Protein AF-A0A7S1HFW0-F1 (afdb_monomer)

Solvent-accessible surface area (backbone atoms only — not comparable to full-atom values): 9011 Å² total; per-residue (Å²): 135,93,56,60,72,46,83,57,60,74,76,48,77,98,54,74,29,64,36,34,54,58,53,44,61,73,68,47,34,39,68,74,50,68,68,49,44,70,42,35,42,60,49,27,79,39,28,77,48,65,66,51,21,48,51,30,40,44,34,30,30,87,88,73,3,58,66,52,30,42,61,59,33,59,75,32,59,36,28,48,61,56,51,46,69,72,29,72,62,49,62,81,48,74,71,54,49,63,72,60,37,52,68,50,71,89,84,88,76,66,77,67,54,51,64,89,87,34,72,93,51,87,38,76,79,80,74,68,45,69,44,83,32,56,95,80,41,70,48,64,37,67,67,44,45,51,60,73,68,56,88,130

Secondary structure (DSSP, 8-state):
--PPEE---TT-SSS-SSEEHHHIIIIIB--SS---HHHHHHHHTT--SHHHHHHHHHHH-TTT-HHHHIIIIITTT--HHHHHHH-TT----HHHHHHHSPBPPP----B-S-TTT-TT---B-----EEE-GGG-EEE-HHHHHHHT---

Nearest PDB structures (foldseek):
  7sv0-assembly1_A  TM=9.277E-01  e=8.412E-10  Sorghum bicolor
  6j79-assembly2_B  TM=9.078E-01  e=1.156E-09  Rattus norvegicus
  7sux-assembly1_A  TM=8.890E-01  e=8.412E-10  Sorghum bicolor
  5gxu-assembly1_A  TM=9.054E-01  e=1.588E-09  Arabidopsis thaliana
  5gxu-assembly2_B  TM=8.974E-01  e=2.639E-09  Arabidopsis thaliana

Radius of gyration: 19.03 Å; Cα contacts (8 Å, |Δi|>4): 187; chains: 1; bounding box: 47×34×52 Å

Structure (mmCIF, N/CA/C/O backbone):
data_AF-A0A7S1HFW0-F1
#
_entry.id   AF-A0A7S1HFW0-F1
#
loop_
_atom_site.group_PDB
_atom_site.id
_atom_site.type_symbol
_atom_site.label_atom_id
_atom_site.label_alt_id
_atom_site.label_comp_id
_atom_site.label_asym_id
_atom_site.label_entity_id
_atom_site.label_seq_id
_atom_site.pdbx_PDB_ins_code
_atom_site.Cartn_x
_atom_site.Cartn_y
_atom_site.Cartn_z
_atom_site.occupancy
_atom_site.B_iso_or_equiv
_atom_site.auth_seq_id
_atom_site.auth_comp_id
_atom_site.auth_asym_id
_atom_site.auth_atom_id
_atom_site.pdbx_PDB_model_num
ATOM 1 N N . ASP A 1 1 ? -15.106 -6.677 -17.361 1.00 53.66 1 ASP A N 1
ATOM 2 C CA . ASP A 1 1 ? -14.629 -5.812 -16.270 1.00 53.66 1 ASP A CA 1
ATOM 3 C C . ASP A 1 1 ? -15.722 -4.829 -15.905 1.00 53.66 1 ASP A C 1
ATOM 5 O O . ASP A 1 1 ? -15.896 -3.825 -16.581 1.00 53.66 1 ASP A O 1
ATOM 9 N N . ASP A 1 2 ? -16.484 -5.164 -14.865 1.00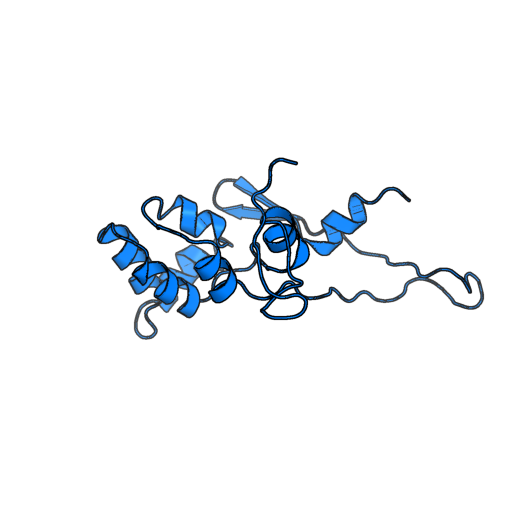 81.31 2 ASP A N 1
ATOM 10 C CA . ASP A 1 2 ? -17.713 -4.469 -14.446 1.00 81.31 2 ASP A CA 1
ATOM 11 C C . ASP A 1 2 ? -17.433 -3.331 -13.447 1.00 81.31 2 ASP A C 1
ATOM 13 O O . ASP A 1 2 ? -18.195 -3.082 -12.512 1.00 81.31 2 ASP A O 1
ATOM 17 N N . TRP A 1 3 ? -16.292 -2.655 -13.594 1.00 86.06 3 TRP A N 1
ATOM 18 C CA . TRP A 1 3 ? -15.896 -1.603 -12.663 1.00 86.06 3 TRP A CA 1
ATOM 19 C C . TRP A 1 3 ? -16.707 -0.328 -12.885 1.00 86.06 3 TRP A C 1
ATOM 21 O O . TRP A 1 3 ? -16.865 0.148 -14.010 1.00 86.06 3 TRP A O 1
ATOM 31 N N . VAL A 1 4 ? -17.162 0.269 -11.781 1.00 89.56 4 VAL A N 1
ATOM 32 C CA . VAL A 1 4 ? -17.839 1.570 -11.790 1.00 89.56 4 VAL A CA 1
ATOM 33 C C . VAL A 1 4 ? -16.890 2.645 -12.324 1.00 89.56 4 VAL A C 1
ATOM 35 O O . VAL A 1 4 ? -15.708 2.687 -11.964 1.00 89.56 4 VAL A O 1
ATOM 38 N N . ARG A 1 5 ? -17.420 3.525 -13.176 1.00 88.75 5 ARG A N 1
ATOM 39 C CA . ARG A 1 5 ? -16.698 4.665 -13.740 1.00 88.75 5 ARG A CA 1
ATOM 40 C C . ARG A 1 5 ? -16.821 5.880 -12.825 1.00 88.75 5 ARG A C 1
ATOM 42 O O . ARG A 1 5 ? -17.913 6.202 -12.363 1.00 88.75 5 ARG A O 1
ATOM 49 N N . VAL A 1 6 ? -15.695 6.532 -12.562 1.00 85.88 6 VAL A N 1
ATOM 50 C CA . VAL A 1 6 ? -15.627 7.824 -11.883 1.00 85.88 6 VAL A CA 1
ATOM 51 C C . VAL A 1 6 ? -15.550 8.897 -12.963 1.00 85.88 6 VAL A C 1
ATOM 53 O O . VAL A 1 6 ? -14.603 8.935 -13.752 1.00 85.88 6 VAL A O 1
ATOM 56 N N . GLU A 1 7 ? -16.587 9.727 -13.021 1.00 85.44 7 GLU A N 1
ATOM 57 C CA . GLU A 1 7 ? -16.668 10.862 -13.938 1.00 85.44 7 G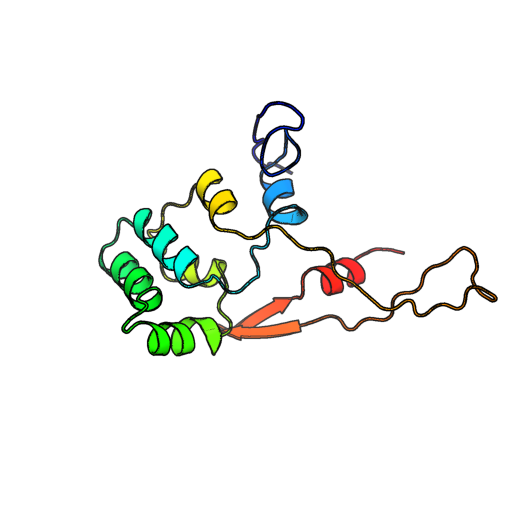LU A CA 1
ATOM 58 C C . GLU A 1 7 ? -15.959 12.083 -13.338 1.00 85.44 7 GLU A C 1
ATOM 60 O O . GLU A 1 7 ? -15.986 12.304 -12.126 1.00 85.44 7 GLU A O 1
ATOM 65 N N . GLY A 1 8 ? -15.338 12.885 -14.195 1.00 80.19 8 GLY A N 1
ATOM 66 C CA . GLY A 1 8 ? -14.636 14.108 -13.818 1.00 80.19 8 GLY A CA 1
ATOM 67 C C . GLY A 1 8 ? -14.154 14.858 -15.055 1.00 80.19 8 GLY A C 1
ATOM 68 O O . GLY A 1 8 ? -14.118 14.288 -16.150 1.00 80.19 8 GLY A O 1
ATOM 69 N N . GLU A 1 9 ? -13.792 16.131 -14.896 1.00 81.50 9 GLU A N 1
ATOM 70 C CA . GLU A 1 9 ? -13.239 16.907 -16.006 1.00 81.50 9 GLU A CA 1
ATOM 71 C C . GLU A 1 9 ? -11.876 16.337 -16.448 1.00 81.50 9 GLU A C 1
ATOM 73 O O . GLU A 1 9 ? -11.043 15.986 -15.601 1.00 81.50 9 GLU A O 1
ATOM 78 N N . PRO A 1 10 ? -11.618 16.209 -17.764 1.00 83.44 10 PRO A N 1
ATOM 79 C CA . PRO A 1 10 ? -10.363 15.660 -18.258 1.00 83.44 10 PRO A CA 1
ATOM 80 C C . PRO A 1 10 ? -9.140 16.440 -17.764 1.00 83.44 10 PRO A C 1
ATOM 82 O O . PRO A 1 10 ? -9.021 17.641 -17.982 1.00 83.44 10 PRO A O 1
ATOM 85 N N . GLY A 1 11 ? -8.192 15.730 -17.149 1.00 76.69 11 GLY A N 1
ATOM 86 C CA . GLY A 1 11 ? -6.935 16.308 -16.660 1.00 76.69 11 GLY A CA 1
ATOM 87 C C . GLY A 1 11 ? -7.021 17.002 -15.298 1.00 76.69 11 GLY A C 1
ATOM 88 O O . GLY A 1 11 ? -5.978 17.370 -14.758 1.00 76.69 11 GLY A O 1
ATOM 89 N N . GLU A 1 12 ? -8.211 17.130 -14.711 1.00 80.25 12 GLU A N 1
ATOM 90 C CA . GLU A 1 12 ? -8.366 17.614 -13.342 1.00 80.25 12 GLU A CA 1
ATOM 91 C C . GLU A 1 12 ? -8.331 16.469 -12.328 1.00 80.25 12 GLU A C 1
ATOM 93 O O . GLU A 1 12 ? -8.790 15.359 -12.594 1.00 80.25 12 GLU A O 1
ATOM 98 N N . GLY A 1 13 ? -7.828 16.750 -11.125 1.00 82.81 13 GLY A N 1
ATOM 99 C CA . GLY A 1 13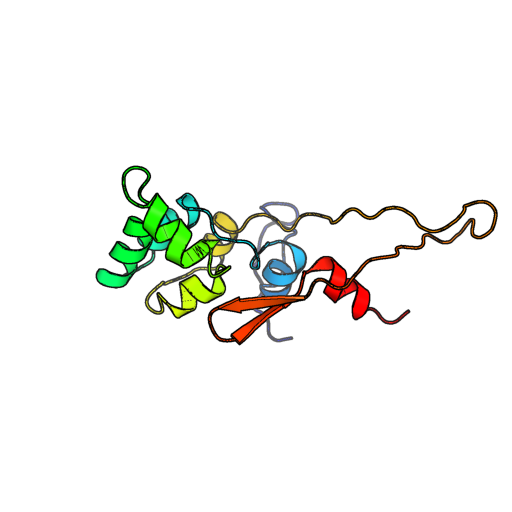 ? -7.873 15.825 -9.995 1.00 82.81 13 GLY A CA 1
ATOM 100 C C . GLY A 1 13 ? -6.616 14.964 -9.802 1.00 82.81 13 GLY A C 1
ATOM 101 O O . GLY A 1 13 ? -5.591 15.145 -10.459 1.00 82.81 13 GLY A O 1
ATOM 102 N N . PRO A 1 14 ? -6.652 14.039 -8.829 1.00 86.06 14 PRO A N 1
ATOM 103 C CA . PRO A 1 14 ? -5.467 13.301 -8.402 1.00 86.06 14 PRO A CA 1
ATOM 104 C C . PRO A 1 14 ? -5.041 12.212 -9.394 1.00 86.06 14 PRO A C 1
ATOM 106 O O . PRO A 1 14 ? -3.923 11.722 -9.308 1.00 86.06 14 PRO A O 1
ATOM 109 N N . PHE A 1 15 ? -5.873 11.818 -10.348 1.00 88.88 15 PHE A N 1
ATOM 110 C CA . PHE A 1 15 ? -5.554 10.825 -11.374 1.00 88.88 15 PHE A CA 1
ATOM 111 C C . PHE A 1 15 ? -6.232 11.213 -12.691 1.00 88.88 15 PHE A C 1
ATOM 113 O O . PHE A 1 15 ? -7.131 12.051 -12.673 1.00 88.88 15 PHE A O 1
ATOM 120 N N . PRO A 1 16 ? -5.810 10.632 -13.830 1.00 88.56 16 PRO A N 1
ATOM 121 C CA . PRO A 1 16 ? -6.480 10.852 -15.104 1.00 88.56 16 PRO A CA 1
ATOM 122 C C . PRO A 1 16 ? -7.987 10.603 -14.994 1.00 88.56 16 PRO A C 1
ATOM 124 O O . PRO A 1 16 ? -8.397 9.555 -14.503 1.00 88.56 16 PRO A O 1
ATOM 127 N N . ASN A 1 17 ? -8.785 11.562 -15.459 1.00 87.19 17 ASN A N 1
ATOM 128 C CA . ASN A 1 17 ? -10.238 11.469 -15.523 1.00 87.19 17 ASN A CA 1
ATOM 129 C C . ASN A 1 17 ? -10.718 11.484 -16.986 1.00 87.19 17 ASN A C 1
ATOM 131 O O . ASN A 1 17 ? -10.112 12.177 -17.810 1.00 87.19 17 ASN A O 1
ATOM 135 N N . PRO A 1 18 ? -11.802 10.754 -17.315 1.00 89.38 18 PRO A N 1
ATOM 136 C CA . PRO A 1 18 ? -12.497 9.784 -16.460 1.00 89.38 18 PRO A CA 1
ATOM 137 C C . PRO A 1 18 ? -11.683 8.489 -16.282 1.00 89.38 18 PRO A C 1
ATOM 139 O O . PRO A 1 18 ? -10.980 8.070 -17.201 1.00 89.38 18 PRO A O 1
ATOM 142 N N . ALA A 1 19 ? -11.828 7.825 -15.134 1.00 91.19 19 ALA A N 1
ATOM 143 C CA . ALA A 1 19 ? -11.194 6.534 -14.847 1.00 91.19 19 ALA A CA 1
ATOM 144 C C . ALA A 1 19 ? -12.160 5.581 -14.141 1.00 91.19 19 ALA A C 1
ATOM 146 O O . ALA A 1 19 ? -13.086 5.989 -13.442 1.00 91.19 19 ALA A O 1
ATOM 147 N N . THR A 1 20 ? -11.947 4.284 -14.306 1.00 93.12 20 THR A N 1
ATOM 148 C CA . THR A 1 20 ? -12.658 3.260 -13.538 1.00 93.12 20 THR A CA 1
ATOM 149 C C . THR A 1 20 ? -12.063 3.117 -12.140 1.00 93.12 20 THR A C 1
ATOM 151 O O . THR A 1 20 ? -10.872 3.346 -11.917 1.00 93.12 20 THR A O 1
ATOM 154 N N . VAL A 1 21 ? -12.875 2.666 -11.180 1.00 92.81 21 VAL A N 1
ATOM 155 C CA . VAL A 1 21 ? -12.388 2.329 -9.830 1.00 92.81 21 VAL A CA 1
ATOM 156 C C . VAL A 1 21 ? -11.231 1.321 -9.892 1.00 92.81 21 VAL A C 1
ATOM 158 O O . VAL A 1 21 ? -10.250 1.471 -9.164 1.00 92.81 21 VAL A O 1
ATOM 161 N N . GLY A 1 22 ? -11.301 0.345 -10.804 1.00 94.06 22 GLY A N 1
ATOM 162 C CA . GLY A 1 22 ? -10.234 -0.633 -11.014 1.00 94.06 22 GLY A CA 1
ATOM 163 C C . GLY A 1 22 ? -8.914 0.013 -11.443 1.00 94.06 22 GLY A C 1
ATOM 164 O O . GLY A 1 22 ? -7.864 -0.306 -10.882 1.00 94.06 22 GLY A O 1
ATOM 165 N N . GLU A 1 23 ? -8.946 0.966 -12.378 1.00 93.94 23 GLU A N 1
ATOM 166 C CA . GLU A 1 23 ? -7.752 1.719 -12.790 1.00 93.94 23 GLU A CA 1
ATOM 167 C C . GLU A 1 23 ? -7.172 2.541 -11.638 1.00 93.94 23 GLU A C 1
ATOM 169 O O . GLU A 1 23 ? -5.957 2.533 -11.437 1.00 93.94 23 GLU A O 1
ATOM 174 N N . ILE A 1 24 ? -8.026 3.188 -10.843 1.00 94.25 24 ILE A N 1
ATOM 175 C CA . ILE A 1 24 ? -7.604 3.989 -9.687 1.00 94.25 24 ILE A CA 1
ATOM 176 C C . ILE A 1 24 ? -6.853 3.139 -8.664 1.00 94.25 24 ILE A C 1
ATOM 178 O O . ILE A 1 24 ? -5.723 3.472 -8.295 1.00 94.25 24 ILE A O 1
ATOM 182 N N . LEU A 1 25 ? -7.447 2.020 -8.254 1.00 93.75 25 LEU A N 1
ATOM 183 C CA . LEU A 1 25 ? -6.868 1.134 -7.245 1.00 93.75 25 LEU A CA 1
ATOM 184 C C . LEU A 1 25 ? -5.621 0.399 -7.748 1.00 93.75 25 LEU A C 1
ATOM 186 O O . LEU A 1 25 ? -4.720 0.126 -6.963 1.00 93.75 25 LEU A O 1
ATOM 190 N N . THR A 1 26 ? -5.552 0.091 -9.046 1.00 93.25 26 THR A N 1
ATOM 191 C CA . THR A 1 26 ? -4.460 -0.721 -9.607 1.00 93.25 26 THR A CA 1
ATOM 192 C C . THR A 1 26 ? -3.272 0.121 -10.073 1.00 93.25 26 THR A C 1
ATOM 194 O O . THR A 1 26 ? -2.136 -0.349 -10.034 1.00 93.25 26 THR A O 1
ATOM 197 N N . ARG A 1 27 ? -3.505 1.350 -10.553 1.00 93.44 27 ARG A N 1
ATOM 198 C CA . ARG A 1 27 ? -2.471 2.160 -11.225 1.00 93.44 27 ARG A CA 1
ATOM 199 C C . ARG A 1 27 ? -2.095 3.435 -10.486 1.00 93.44 27 ARG A C 1
ATOM 201 O O . ARG A 1 27 ? -1.018 3.967 -10.746 1.00 93.44 27 ARG A O 1
ATOM 208 N N . PHE A 1 28 ? -2.953 3.954 -9.607 1.00 94.06 28 PHE A N 1
ATOM 209 C CA . PHE A 1 28 ? -2.770 5.305 -9.067 1.00 94.06 28 PHE A CA 1
ATOM 210 C C . PHE A 1 28 ? -2.607 5.372 -7.551 1.00 94.06 28 PHE A C 1
ATOM 212 O O . PHE A 1 28 ? -1.963 6.319 -7.087 1.00 94.06 28 PHE A O 1
ATOM 219 N N . LEU A 1 29 ? -3.130 4.409 -6.792 1.00 95.19 29 LEU A N 1
ATOM 220 C CA . LEU A 1 29 ? -3.046 4.382 -5.329 1.00 95.19 29 LEU A CA 1
ATOM 221 C C . LEU A 1 29 ? -2.145 3.246 -4.830 1.00 95.19 29 LEU A C 1
ATOM 223 O O . LEU A 1 29 ? -2.157 2.146 -5.376 1.00 95.19 29 LEU A O 1
ATOM 227 N N . ASP A 1 30 ? -1.382 3.507 -3.770 1.00 94.06 30 ASP A N 1
ATOM 228 C CA . ASP A 1 30 ? -0.719 2.464 -2.989 1.00 94.06 30 ASP A CA 1
ATOM 229 C C . ASP A 1 30 ? -1.653 1.993 -1.871 1.00 94.06 30 ASP A C 1
ATOM 231 O O . ASP A 1 30 ? -1.809 2.647 -0.841 1.00 94.06 30 ASP A O 1
ATOM 235 N N . ILE A 1 31 ? -2.270 0.837 -2.101 1.00 92.88 31 ILE A N 1
ATOM 236 C CA . ILE A 1 31 ? -3.165 0.156 -1.153 1.00 92.88 31 ILE A CA 1
ATOM 237 C C . ILE A 1 31 ? -2.456 -0.945 -0.350 1.00 92.88 31 ILE A C 1
ATOM 239 O O . ILE A 1 31 ? -3.076 -1.624 0.466 1.00 92.88 31 ILE A O 1
ATOM 243 N N . SER A 1 32 ? -1.165 -1.155 -0.614 1.00 89.75 32 SER A N 1
ATOM 244 C CA . SER A 1 32 ? -0.365 -2.255 -0.068 1.00 89.75 32 SER A CA 1
ATOM 245 C C . SER A 1 32 ? 0.561 -1.813 1.067 1.00 89.75 32 SER A C 1
ATOM 247 O O . SER A 1 32 ? 1.020 -2.638 1.858 1.00 89.75 32 SER A O 1
ATOM 249 N N . GLY A 1 33 ? 0.840 -0.510 1.141 1.00 86.94 33 GLY A N 1
ATOM 250 C CA . GLY A 1 33 ? 1.677 0.092 2.164 1.00 86.94 33 GLY A CA 1
ATOM 251 C C . GLY A 1 33 ? 1.076 0.037 3.570 1.00 86.94 33 GLY A C 1
ATOM 252 O O . GLY A 1 33 ? -0.133 -0.091 3.765 1.00 86.94 33 GLY A O 1
ATOM 253 N N . LEU A 1 34 ? 1.958 0.179 4.560 1.00 92.50 34 LEU A N 1
ATOM 254 C CA . LEU A 1 34 ? 1.613 0.330 5.972 1.00 92.50 34 LEU A CA 1
ATOM 255 C C . LEU A 1 34 ? 0.900 1.684 6.193 1.00 92.50 34 LEU A C 1
ATOM 257 O O . LEU A 1 34 ? 1.538 2.727 6.003 1.00 92.50 34 LEU A O 1
ATOM 261 N N . PRO A 1 35 ? -0.384 1.706 6.605 1.00 94.50 35 PRO A N 1
ATOM 262 C CA . PRO A 1 35 ? -1.097 2.946 6.894 1.00 94.50 35 PRO A CA 1
ATOM 263 C C . PRO A 1 35 ? -0.433 3.703 8.042 1.00 94.50 35 PRO A C 1
ATOM 265 O O . PRO A 1 35 ? -0.193 3.135 9.105 1.00 94.50 35 PRO A O 1
ATOM 268 N N . LYS A 1 36 ? -0.161 4.993 7.842 1.00 94.81 36 LYS A N 1
ATOM 269 C CA . LYS A 1 36 ? 0.428 5.849 8.880 1.00 94.81 36 LYS A CA 1
ATOM 270 C C . LYS A 1 36 ? -0.580 6.142 10.002 1.00 94.81 36 LYS A C 1
ATOM 272 O O . LYS A 1 36 ? -1.783 6.114 9.737 1.00 94.81 36 LYS A O 1
ATOM 277 N N . PRO A 1 37 ? -0.128 6.510 11.215 1.00 96.12 37 PRO A N 1
ATOM 278 C CA . PRO A 1 37 ? -1.020 6.915 12.304 1.00 96.12 37 PRO A CA 1
ATOM 279 C C . PRO A 1 37 ? -2.056 7.975 11.897 1.00 96.12 37 PRO A C 1
ATOM 281 O O . PRO A 1 37 ? -3.225 7.846 12.246 1.00 96.12 37 PRO A O 1
ATOM 284 N N . GLU A 1 38 ? -1.677 8.962 11.079 1.00 95.62 38 GLU A N 1
ATOM 285 C CA . GLU A 1 38 ? -2.598 10.003 10.594 1.00 95.62 38 GLU A CA 1
ATOM 286 C C . GLU A 1 38 ? -3.699 9.442 9.681 1.00 95.62 38 GLU A C 1
ATOM 288 O O . GLU A 1 38 ? -4.825 9.935 9.673 1.00 95.62 38 GLU A O 1
ATOM 293 N N . VAL A 1 39 ? -3.394 8.385 8.920 1.00 95.88 39 VAL A N 1
ATOM 294 C CA . VAL A 1 39 ? -4.397 7.677 8.116 1.00 95.88 39 VAL A CA 1
ATOM 295 C C . VAL A 1 39 ? -5.389 6.971 9.035 1.00 95.88 39 VAL A C 1
ATOM 297 O O . VAL A 1 39 ? -6.589 7.075 8.810 1.00 95.88 39 VAL A O 1
ATOM 300 N N . LEU A 1 40 ? -4.921 6.312 10.099 1.00 97.00 40 LEU A N 1
ATOM 301 C CA . LEU A 1 40 ? -5.800 5.640 11.065 1.00 97.00 40 LEU A CA 1
ATOM 302 C C . LEU A 1 40 ? -6.728 6.630 11.784 1.00 97.00 40 LEU A C 1
ATOM 304 O O . LEU A 1 40 ? -7.921 6.360 11.914 1.00 97.00 40 LEU A O 1
ATOM 308 N N . GLU A 1 41 ? -6.211 7.796 12.182 1.00 96.62 41 GLU A N 1
ATOM 309 C CA . GLU A 1 41 ? -7.015 8.894 12.740 1.00 96.62 41 GLU A CA 1
ATOM 310 C C . GLU A 1 41 ? -8.092 9.356 11.751 1.00 96.62 41 GLU A C 1
ATOM 312 O O . GLU A 1 41 ? -9.265 9.481 12.101 1.00 96.62 41 GLU A O 1
ATOM 317 N N . SER A 1 42 ? -7.701 9.546 10.490 1.00 95.75 42 SER A N 1
ATOM 318 C CA . SER A 1 42 ? -8.597 9.966 9.415 1.00 95.75 42 SER A CA 1
ATOM 319 C C . SER A 1 42 ? -9.705 8.939 9.136 1.00 95.75 42 SER A C 1
ATOM 321 O O . SER A 1 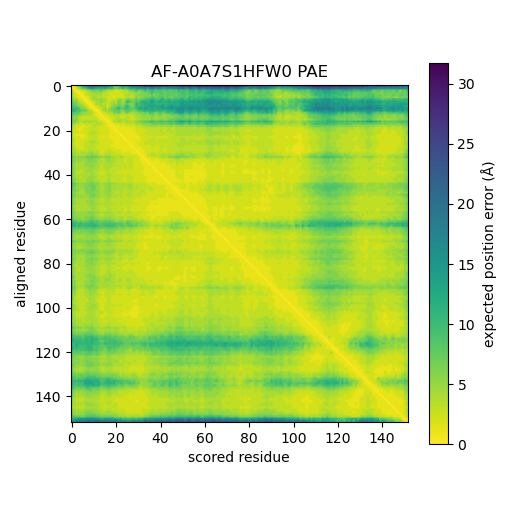42 ? -10.855 9.317 8.900 1.00 95.75 42 SER A O 1
ATOM 323 N N . LEU A 1 43 ? -9.393 7.640 9.208 1.00 96.12 43 LEU A N 1
ATOM 324 C CA . LEU A 1 43 ? -10.362 6.549 9.055 1.00 96.12 43 LEU A CA 1
ATOM 325 C C . LEU A 1 43 ? -11.316 6.451 10.252 1.00 96.12 43 LEU A C 1
ATOM 327 O O . LEU A 1 43 ? -12.500 6.177 10.067 1.00 96.12 43 LEU A O 1
ATOM 331 N N . ALA A 1 44 ? -10.851 6.733 11.469 1.00 96.25 44 ALA A N 1
ATOM 332 C CA . ALA A 1 44 ? -11.685 6.679 12.669 1.00 96.25 44 ALA A CA 1
ATOM 333 C C . ALA A 1 44 ? -12.933 7.581 12.575 1.00 96.25 44 ALA A C 1
ATOM 335 O O . ALA A 1 44 ? -13.989 7.232 13.105 1.00 96.25 44 ALA A O 1
ATOM 336 N N . GLY A 1 45 ? -12.846 8.703 11.849 1.00 94.06 45 GLY A N 1
ATOM 337 C CA . GLY A 1 45 ? -13.978 9.599 11.584 1.00 94.06 45 GLY A CA 1
ATOM 338 C C . GLY A 1 45 ? -15.099 8.986 10.733 1.00 94.06 45 GLY A C 1
ATOM 339 O O . GLY A 1 45 ? -16.228 9.465 10.775 1.00 94.06 45 GLY A O 1
ATOM 340 N N . SER A 1 46 ? -14.814 7.910 9.998 1.00 94.06 46 SER A N 1
ATOM 341 C CA . SER A 1 46 ? -15.779 7.161 9.179 1.00 94.06 46 SER A CA 1
ATOM 342 C C . SER A 1 46 ? -16.213 5.841 9.830 1.00 94.06 46 SER A C 1
ATOM 344 O O . SER A 1 46 ? -16.839 5.004 9.180 1.00 94.06 46 SER A O 1
ATOM 346 N N . CYS A 1 47 ? -15.871 5.636 11.106 1.00 96.44 47 CYS A N 1
ATOM 347 C CA . CYS A 1 47 ? -1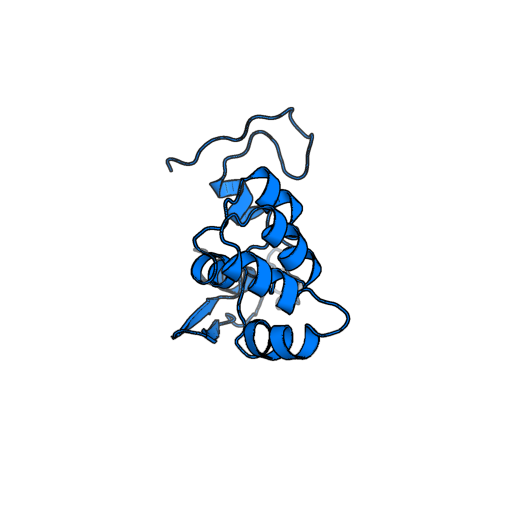6.167 4.422 11.856 1.00 96.44 47 CYS A CA 1
ATOM 348 C C . CYS A 1 47 ? -17.355 4.645 12.819 1.00 96.44 47 CYS A C 1
ATOM 350 O O . CYS A 1 47 ? -17.205 5.343 13.834 1.00 96.44 47 CYS A O 1
ATOM 352 N N . PRO A 1 48 ? -18.545 4.083 12.527 1.00 96.12 48 PRO A N 1
ATOM 353 C CA . PRO A 1 48 ? -19.730 4.252 13.362 1.00 96.12 48 PRO A CA 1
ATOM 354 C C . PRO A 1 48 ? -19.611 3.489 14.686 1.00 96.12 48 PRO A C 1
ATOM 356 O O . PRO A 1 48 ? -19.993 4.028 15.729 1.00 96.12 48 PRO A O 1
ATOM 359 N N . ASP A 1 49 ? -19.043 2.280 14.662 1.00 98.12 49 ASP A N 1
ATOM 360 C CA . ASP A 1 49 ? -18.815 1.488 15.868 1.00 98.12 49 ASP A CA 1
ATOM 361 C C . ASP A 1 49 ? -17.800 2.172 16.790 1.00 98.12 49 ASP A C 1
ATOM 363 O O . ASP A 1 49 ? -16.732 2.619 16.360 1.00 98.12 49 ASP A O 1
ATOM 367 N N . GLN A 1 50 ? -18.158 2.290 18.068 1.00 97.50 50 GLN A N 1
ATOM 368 C CA . GLN A 1 50 ? -17.372 3.047 19.035 1.00 97.50 50 GLN A CA 1
ATOM 369 C C . GLN A 1 50 ? -16.083 2.323 19.429 1.00 97.50 50 GLN A C 1
ATOM 371 O O . GLN A 1 50 ? -15.063 2.989 19.609 1.00 97.50 50 GLN A O 1
ATOM 376 N N . ASP A 1 51 ? -16.099 0.995 19.520 1.00 97.69 51 ASP A N 1
ATOM 377 C CA . ASP A 1 51 ? -14.934 0.217 19.938 1.00 97.69 51 ASP A CA 1
ATOM 378 C C . ASP A 1 51 ? -13.883 0.170 18.825 1.00 97.69 51 ASP A C 1
ATOM 380 O O . ASP A 1 51 ? -12.708 0.447 19.072 1.00 97.69 51 ASP A O 1
ATOM 384 N N . GLN A 1 52 ? -14.307 -0.052 17.579 1.00 97.50 52 GLN A N 1
ATOM 385 C CA . GLN A 1 52 ? -13.434 0.021 16.402 1.00 97.50 52 GLN A CA 1
ATOM 386 C C . GLN A 1 52 ? -12.867 1.433 16.206 1.00 97.50 52 GLN A C 1
ATOM 388 O O . G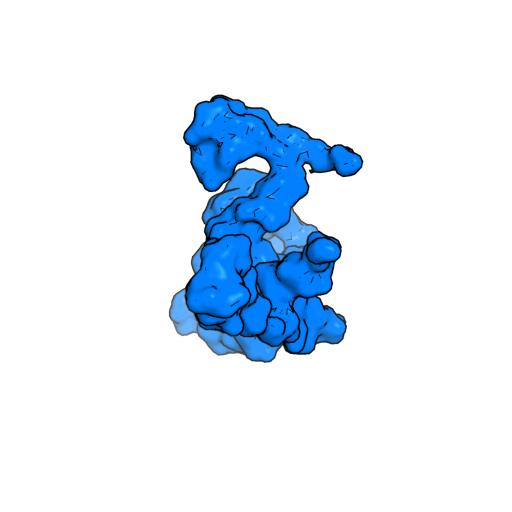LN A 1 52 ? -11.671 1.604 15.959 1.00 97.50 52 GLN A O 1
ATOM 393 N N . ARG A 1 53 ? -13.687 2.475 16.401 1.00 97.88 53 ARG A N 1
ATOM 394 C CA . ARG A 1 53 ? -13.213 3.866 16.365 1.00 97.88 53 ARG A CA 1
ATOM 395 C C . ARG A 1 53 ? -12.154 4.125 17.438 1.00 97.88 53 ARG A C 1
ATOM 397 O O . ARG A 1 53 ? -11.125 4.732 17.148 1.00 97.88 53 ARG A O 1
ATOM 404 N N . ASN A 1 54 ? -12.382 3.656 18.664 1.00 97.38 54 ASN A N 1
ATOM 405 C CA . ASN A 1 54 ? -11.433 3.803 19.766 1.00 97.38 54 ASN A CA 1
ATOM 406 C C . ASN A 1 54 ? -10.132 3.031 19.515 1.00 97.38 54 ASN A C 1
ATOM 408 O O . ASN A 1 54 ? -9.066 3.530 19.865 1.00 97.38 54 ASN A O 1
ATOM 412 N N . LEU A 1 55 ? -10.197 1.855 18.884 1.00 96.50 55 LEU A N 1
ATOM 413 C CA . LEU A 1 55 ? -9.018 1.097 18.464 1.00 96.50 55 LEU A CA 1
ATOM 414 C C . LEU A 1 55 ? -8.157 1.908 17.481 1.00 96.50 55 LEU A C 1
ATOM 416 O O . LEU A 1 55 ? -6.953 2.058 17.699 1.00 96.50 55 LEU A O 1
ATOM 420 N N . LEU A 1 56 ? -8.773 2.474 16.437 1.00 97.56 56 LEU A N 1
ATOM 421 C CA . LEU A 1 56 ? -8.082 3.299 15.439 1.00 97.56 56 LEU A CA 1
ATOM 422 C C . LEU A 1 56 ? -7.442 4.543 16.069 1.00 97.56 56 LEU A C 1
ATOM 424 O O . LEU A 1 56 ? -6.256 4.797 15.862 1.00 97.56 56 LEU A O 1
ATOM 428 N N . LEU A 1 57 ? -8.193 5.281 16.894 1.00 97.81 57 LEU A N 1
ATOM 429 C CA . LEU A 1 57 ? -7.680 6.454 17.614 1.00 97.81 57 LEU A CA 1
ATOM 430 C C . LEU A 1 57 ? -6.593 6.084 18.630 1.00 97.81 57 LEU A C 1
ATOM 432 O O . LEU A 1 57 ? -5.624 6.820 18.803 1.00 97.81 57 LEU A O 1
ATOM 436 N N . GLY A 1 58 ? -6.728 4.929 19.280 1.00 97.31 58 GLY A N 1
ATOM 437 C CA . GLY A 1 58 ? -5.738 4.393 20.206 1.00 97.31 58 GLY A CA 1
ATOM 438 C C . GLY A 1 58 ? -4.401 4.143 19.517 1.00 97.31 58 GLY A C 1
ATOM 439 O O . GLY A 1 58 ? -3.367 4.535 20.049 1.00 97.31 58 GLY A O 1
ATOM 440 N N . MET A 1 59 ? -4.415 3.563 18.313 1.00 97.25 59 MET A N 1
ATOM 441 C CA . MET A 1 59 ? -3.210 3.391 17.494 1.00 97.25 59 MET A CA 1
ATOM 442 C C . MET A 1 59 ? -2.666 4.718 16.958 1.00 97.25 59 MET A C 1
ATOM 444 O O . MET A 1 59 ? -1.452 4.901 16.901 1.00 97.25 59 MET A O 1
ATOM 448 N N . ALA A 1 60 ? -3.544 5.648 16.581 1.00 97.38 60 ALA A N 1
ATOM 449 C CA . ALA A 1 60 ? -3.149 6.940 16.027 1.00 97.38 60 ALA A CA 1
ATOM 450 C C . ALA A 1 60 ? -2.621 7.941 17.074 1.00 97.38 60 ALA A C 1
ATOM 452 O O . ALA A 1 60 ? -1.966 8.925 16.725 1.00 97.38 60 ALA A O 1
ATOM 453 N N . SER A 1 61 ? -2.896 7.705 18.361 1.00 96.81 61 SER A N 1
ATOM 454 C CA . SER A 1 61 ? -2.505 8.585 19.463 1.00 96.81 61 SER A CA 1
ATOM 455 C C . SER A 1 61 ? -0.995 8.839 19.489 1.00 96.81 61 SER A C 1
ATOM 457 O O . SER A 1 61 ? -0.196 7.938 19.748 1.00 96.81 61 SER A O 1
ATOM 459 N N . ARG A 1 62 ? -0.587 10.105 19.333 1.00 92.75 62 ARG A N 1
ATOM 460 C CA . ARG A 1 62 ? 0.829 10.505 19.440 1.00 92.75 62 ARG A CA 1
ATOM 461 C C . ARG A 1 62 ? 1.414 10.306 20.838 1.00 92.75 62 ARG A C 1
ATOM 463 O O . ARG A 1 62 ? 2.611 10.082 20.965 1.00 92.75 62 ARG A O 1
ATOM 470 N N . ALA A 1 63 ? 0.590 10.410 21.880 1.00 92.88 63 ALA A N 1
ATOM 471 C CA . ALA A 1 63 ? 1.057 10.344 23.263 1.00 92.88 63 ALA A CA 1
ATOM 472 C C . ALA A 1 63 ? 1.233 8.902 23.759 1.00 92.88 63 ALA A C 1
ATOM 474 O O . ALA A 1 63 ? 2.157 8.616 24.515 1.00 92.88 63 ALA A O 1
ATOM 475 N N . THR A 1 64 ? 0.337 7.998 23.353 1.00 92.81 64 THR A N 1
ATOM 476 C CA . THR A 1 64 ? 0.220 6.653 23.946 1.00 92.81 64 THR A CA 1
ATOM 477 C C . THR A 1 64 ? 0.113 5.526 22.921 1.00 92.81 64 THR A C 1
ATOM 479 O O . THR A 1 64 ? 0.250 4.360 23.285 1.00 92.81 64 THR A O 1
ATOM 482 N N . GLY A 1 65 ? -0.106 5.846 21.644 1.00 93.88 65 GLY A N 1
ATOM 483 C CA . GLY A 1 65 ? -0.425 4.868 20.606 1.00 93.88 65 GLY A CA 1
ATOM 484 C C . GLY A 1 65 ? 0.771 4.120 20.034 1.00 93.88 65 GLY A C 1
ATOM 485 O O . GLY A 1 65 ? 0.584 3.052 19.463 1.00 93.88 65 GLY A O 1
ATOM 486 N N . HIS A 1 66 ? 2.000 4.613 20.231 1.00 95.62 66 HIS A N 1
ATOM 487 C CA . HIS A 1 66 ? 3.205 4.044 19.615 1.00 95.62 66 HIS A CA 1
ATOM 488 C C . HIS A 1 66 ? 3.361 2.536 19.861 1.00 95.62 66 HIS A C 1
ATOM 490 O O . HIS A 1 66 ? 3.528 1.779 18.912 1.00 95.62 66 HIS A O 1
ATOM 496 N N . ALA A 1 67 ? 3.240 2.077 21.110 1.00 96.44 67 ALA A N 1
ATOM 497 C CA . ALA A 1 67 ? 3.395 0.657 21.427 1.00 96.44 67 ALA A CA 1
ATOM 498 C C . ALA A 1 67 ? 2.291 -0.214 20.798 1.00 96.44 67 ALA A C 1
ATOM 500 O O . ALA A 1 67 ? 2.564 -1.330 20.348 1.00 96.44 67 ALA A O 1
ATOM 501 N N . LEU A 1 68 ? 1.056 0.299 20.753 1.00 95.81 68 LEU A N 1
ATOM 502 C CA . LEU A 1 68 ? -0.082 -0.399 20.157 1.00 95.81 68 LEU A CA 1
ATOM 503 C C . LEU A 1 68 ? 0.059 -0.464 18.633 1.00 95.81 68 LEU A C 1
ATOM 505 O O . LEU A 1 68 ? -0.058 -1.544 18.062 1.00 95.81 68 LEU A O 1
ATOM 509 N N . TYR A 1 69 ? 0.380 0.658 17.989 1.00 97.44 69 TYR A N 1
ATOM 510 C CA . TYR A 1 69 ? 0.639 0.738 16.554 1.00 97.44 69 TYR A CA 1
ATOM 511 C C . TYR A 1 69 ? 1.813 -0.157 16.140 1.00 97.44 69 TYR A C 1
ATOM 513 O O . TYR A 1 69 ? 1.698 -0.942 15.202 1.00 97.44 69 TYR A O 1
ATOM 521 N N . ASP A 1 70 ? 2.923 -0.129 16.875 1.00 96.94 70 ASP A N 1
ATOM 522 C CA . ASP A 1 70 ? 4.079 -0.975 16.580 1.00 96.94 70 ASP A CA 1
ATOM 523 C C . ASP A 1 70 ? 3.749 -2.465 16.709 1.00 96.94 70 ASP A C 1
ATOM 525 O O . ASP A 1 70 ? 4.147 -3.277 15.870 1.00 96.94 70 ASP A O 1
ATOM 529 N N . GLY A 1 71 ? 3.027 -2.844 17.765 1.00 94.75 71 GLY A N 1
ATOM 530 C CA . GLY A 1 71 ? 2.638 -4.229 18.020 1.00 94.75 71 GLY A CA 1
ATOM 531 C C . GLY A 1 71 ? 1.614 -4.762 17.022 1.00 94.75 71 GLY A C 1
ATOM 532 O O . GLY A 1 71 ? 1.751 -5.890 16.542 1.00 94.75 71 GLY A O 1
ATOM 533 N N . PHE A 1 72 ? 0.597 -3.958 16.722 1.00 93.38 72 PHE A N 1
ATOM 534 C CA . PHE A 1 72 ? -0.531 -4.352 15.892 1.00 93.38 72 PHE A CA 1
ATOM 535 C C . PHE A 1 72 ? -0.243 -4.177 14.403 1.00 93.38 72 PHE A C 1
ATOM 537 O O . PHE A 1 72 ? -0.491 -5.100 13.638 1.00 93.38 72 PHE A O 1
ATOM 544 N N . MET A 1 73 ? 0.329 -3.043 13.992 1.00 94.94 73 MET A N 1
ATOM 545 C CA . MET A 1 73 ? 0.547 -2.708 12.584 1.00 94.94 73 MET A CA 1
ATOM 546 C C . MET A 1 73 ? 1.942 -3.109 12.099 1.00 94.94 73 MET A C 1
ATOM 548 O O . MET A 1 73 ? 2.072 -3.925 11.186 1.00 94.94 73 MET A O 1
ATOM 552 N N . VAL A 1 74 ? 2.998 -2.576 12.723 1.00 94.81 74 VAL A N 1
ATOM 553 C CA . VAL A 1 74 ? 4.376 -2.680 12.200 1.00 94.81 74 VAL A CA 1
ATOM 554 C C . VAL A 1 74 ? 4.913 -4.108 12.286 1.00 94.81 74 VAL A C 1
ATOM 556 O O . VAL A 1 74 ? 5.288 -4.697 11.273 1.00 94.81 74 VAL A O 1
ATOM 559 N N . LYS A 1 75 ? 4.937 -4.698 13.488 1.00 93.06 75 LYS A N 1
ATOM 560 C CA . LYS A 1 75 ? 5.520 -6.034 13.723 1.00 93.06 75 LYS A CA 1
ATOM 561 C C . LYS A 1 75 ? 4.779 -7.140 12.978 1.00 93.06 75 LYS A C 1
ATOM 563 O O . LYS A 1 75 ? 5.382 -8.137 12.594 1.00 93.06 75 LYS A O 1
ATOM 568 N N . GLN A 1 76 ? 3.481 -6.953 12.774 1.00 90.50 76 GLN A N 1
ATOM 569 C CA . GLN A 1 76 ? 2.607 -7.887 12.069 1.00 90.50 76 GLN A CA 1
ATOM 570 C C . GLN A 1 76 ? 2.507 -7.590 10.564 1.00 90.50 76 GLN A C 1
ATOM 572 O O . GLN A 1 76 ? 1.880 -8.362 9.837 1.00 90.50 76 GLN A O 1
ATOM 577 N N . LYS A 1 77 ? 3.153 -6.512 10.091 1.00 90.94 77 LYS A N 1
ATOM 578 C CA . LYS A 1 77 ? 3.153 -6.060 8.694 1.00 90.94 77 LYS A CA 1
ATOM 579 C C . LYS A 1 77 ? 1.740 -5.888 8.129 1.00 90.94 77 LYS A C 1
ATOM 581 O O . LYS A 1 77 ? 1.474 -6.327 7.013 1.00 90.94 77 LYS A O 1
ATOM 586 N N . ARG A 1 78 ? 0.831 -5.297 8.904 1.00 91.62 78 ARG A N 1
ATOM 587 C CA . ARG A 1 78 ? -0.559 -5.071 8.488 1.00 91.62 78 ARG A CA 1
ATOM 588 C C . ARG A 1 78 ? -0.655 -3.886 7.529 1.00 91.62 78 ARG A C 1
ATOM 590 O O . ARG A 1 78 ? -0.034 -2.851 7.761 1.00 91.62 78 ARG A O 1
ATOM 597 N N . GLY A 1 79 ? -1.425 -4.050 6.462 1.00 91.75 79 GLY A N 1
ATOM 598 C CA . GLY A 1 79 ? -1.752 -3.010 5.497 1.00 91.75 79 GLY A CA 1
ATOM 599 C C . GLY A 1 79 ? -3.140 -2.419 5.741 1.00 91.75 79 GLY A C 1
ATOM 600 O O . GLY A 1 79 ? -3.780 -2.666 6.764 1.00 91.75 79 GLY A O 1
ATOM 601 N N . LEU A 1 80 ? -3.624 -1.644 4.768 1.00 91.94 80 LEU A N 1
ATOM 602 C CA . LEU A 1 80 ? -4.977 -1.086 4.803 1.00 91.94 80 LEU A CA 1
ATOM 603 C C . LEU A 1 80 ? -6.048 -2.183 4.847 1.00 91.94 80 LEU A C 1
ATOM 605 O O . LEU A 1 80 ? -7.031 -2.030 5.558 1.00 91.94 80 LEU A O 1
ATOM 609 N N . ILE A 1 81 ? -5.852 -3.295 4.133 1.00 90.12 81 ILE A N 1
ATOM 610 C CA . ILE A 1 81 ? -6.846 -4.376 4.083 1.00 90.12 81 ILE A CA 1
ATOM 611 C C . ILE A 1 81 ? -7.060 -4.981 5.474 1.00 90.12 81 ILE A C 1
ATOM 613 O O . ILE A 1 81 ? -8.200 -5.124 5.893 1.00 90.12 81 ILE A O 1
ATOM 617 N N . GLU A 1 82 ? -5.992 -5.243 6.233 1.00 91.38 82 GLU A N 1
ATOM 618 C CA . GLU A 1 82 ? -6.122 -5.740 7.608 1.00 91.38 82 GLU A CA 1
ATOM 619 C C . GLU A 1 82 ? -6.840 -4.744 8.528 1.00 91.38 82 GLU A C 1
ATOM 621 O O . GLU A 1 82 ? -7.511 -5.161 9.465 1.00 91.38 82 GLU A O 1
ATOM 626 N N . VAL A 1 83 ? -6.717 -3.435 8.282 1.00 93.50 83 VAL A N 1
ATOM 627 C CA . VAL A 1 83 ? -7.485 -2.426 9.028 1.00 93.50 83 VAL A CA 1
ATOM 628 C C . VAL A 1 83 ? -8.976 -2.532 8.704 1.00 93.50 83 VAL A C 1
ATOM 630 O O . VAL A 1 83 ? -9.793 -2.435 9.615 1.00 93.50 83 VAL A O 1
ATOM 633 N N . LEU A 1 84 ? -9.338 -2.760 7.437 1.00 92.69 84 LEU A N 1
ATOM 634 C CA . LEU A 1 84 ? -10.733 -2.961 7.026 1.00 92.69 84 LEU A CA 1
ATOM 635 C C . LEU A 1 84 ? -11.321 -4.252 7.606 1.00 92.69 84 LEU A C 1
ATOM 637 O O . LEU A 1 84 ? -12.468 -4.250 8.042 1.00 92.69 84 LEU A O 1
ATOM 641 N N . ASP A 1 85 ? -10.526 -5.322 7.653 1.00 92.12 85 ASP A N 1
ATOM 642 C CA . ASP A 1 85 ? -10.941 -6.613 8.211 1.00 92.12 85 ASP A CA 1
ATOM 643 C C . ASP A 1 85 ? -11.190 -6.526 9.731 1.00 92.12 85 ASP A C 1
ATOM 645 O O . ASP A 1 85 ? -12.137 -7.119 10.244 1.00 92.12 85 ASP A O 1
ATOM 649 N N . GLU A 1 86 ? -10.367 -5.762 10.458 1.00 93.31 86 GLU A N 1
ATOM 650 C CA . GLU A 1 86 ? -10.485 -5.566 11.915 1.00 93.31 86 GLU A CA 1
ATOM 651 C C . GLU A 1 86 ? -11.531 -4.509 12.295 1.00 93.31 86 GLU A C 1
ATOM 653 O O . GLU A 1 86 ? -12.071 -4.523 13.401 1.00 93.31 86 GLU A O 1
ATOM 658 N N . CYS A 1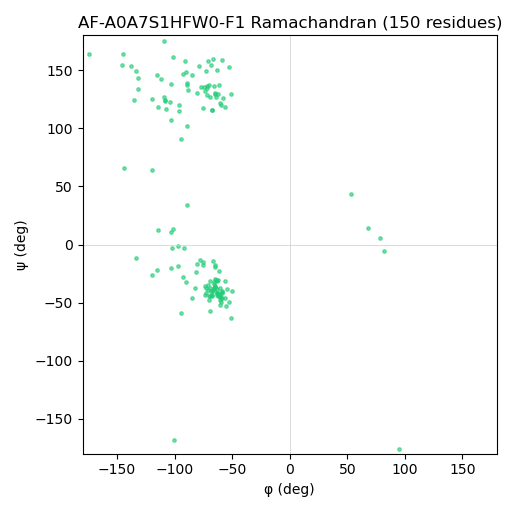 87 ? -11.835 -3.589 11.377 1.00 95.94 87 CYS A N 1
ATOM 659 C CA . CYS A 1 87 ? -12.840 -2.543 11.550 1.00 95.94 87 CYS A CA 1
ATOM 660 C C . CYS A 1 87 ? -13.954 -2.665 10.492 1.00 95.94 87 CYS A C 1
ATOM 662 O O . CYS A 1 87 ? -14.128 -1.751 9.683 1.00 95.94 87 CYS A O 1
ATOM 664 N N . PRO A 1 88 ? -14.750 -3.754 10.486 1.00 96.00 88 PRO A N 1
ATOM 665 C CA . PRO A 1 88 ? -15.745 -4.007 9.440 1.00 96.00 88 PRO A CA 1
ATOM 666 C C . PRO A 1 88 ? -16.899 -2.995 9.421 1.00 96.00 88 PRO A C 1
ATOM 668 O O . PRO A 1 88 ? -17.655 -2.945 8.453 1.00 96.00 88 PRO A O 1
ATOM 671 N N . SER A 1 89 ? -17.071 -2.191 10.477 1.00 96.25 89 SER A N 1
ATOM 672 C CA . SER A 1 89 ? -18.071 -1.119 10.487 1.00 96.25 89 SER A CA 1
ATOM 673 C C . SER A 1 89 ? -17.630 0.116 9.695 1.00 96.25 89 SER A C 1
ATOM 675 O O . SER A 1 89 ? -18.460 0.983 9.419 1.00 96.25 89 SER A O 1
ATOM 677 N N . LEU A 1 90 ? -16.344 0.210 9.336 1.00 95.88 90 LEU A N 1
ATOM 678 C CA . LEU A 1 90 ? -15.761 1.361 8.663 1.00 95.88 90 LEU A CA 1
ATOM 679 C C . LEU A 1 90 ? -16.449 1.626 7.320 1.00 95.88 90 LEU A C 1
ATOM 681 O O . LEU A 1 90 ? -16.419 0.808 6.402 1.00 95.88 90 LEU A O 1
ATOM 685 N N . GLN A 1 91 ? -17.032 2.814 7.183 1.00 93.31 91 GLN A N 1
ATOM 686 C CA . GLN A 1 91 ? -17.734 3.219 5.971 1.00 93.31 91 GLN A CA 1
ATOM 687 C C . GLN A 1 91 ? -16.796 3.995 5.053 1.00 93.31 91 GLN A C 1
ATOM 689 O O . GLN A 1 91 ? -16.662 5.216 5.148 1.00 93.31 91 GLN A O 1
ATOM 694 N N . LEU A 1 92 ? -16.123 3.277 4.155 1.00 90.81 92 LEU A N 1
ATOM 695 C CA . LEU A 1 92 ? -15.108 3.862 3.291 1.00 90.81 92 LEU A CA 1
ATOM 696 C C . LEU A 1 92 ? -15.666 4.239 1.915 1.00 90.81 92 LEU A C 1
ATOM 698 O O . LEU A 1 92 ? -16.133 3.391 1.158 1.00 90.81 92 LEU A O 1
ATOM 702 N N . THR A 1 93 ? -15.583 5.524 1.571 1.00 91.00 93 THR A N 1
ATOM 703 C CA . THR A 1 93 ? -15.921 6.017 0.228 1.00 91.00 93 THR A CA 1
ATOM 704 C C . THR A 1 93 ? -14.687 6.032 -0.675 1.00 91.00 93 THR A C 1
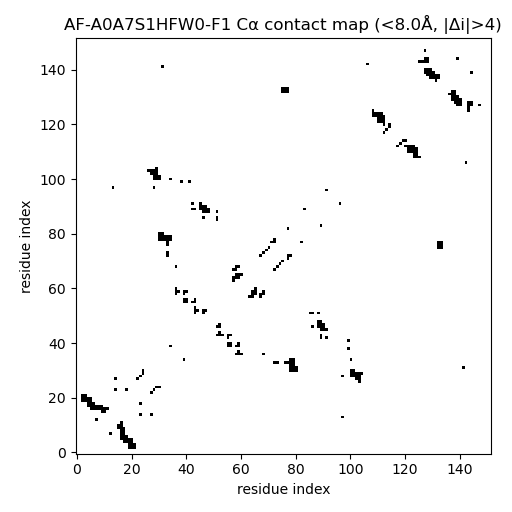ATOM 706 O O . THR A 1 93 ? -13.554 6.130 -0.199 1.00 91.00 93 THR A O 1
ATOM 709 N N . MET A 1 94 ? -14.891 6.018 -1.997 1.00 88.75 94 MET A N 1
ATOM 710 C CA . MET A 1 94 ? -13.785 6.176 -2.954 1.00 88.75 94 MET A CA 1
ATOM 711 C C . MET A 1 94 ? -13.036 7.497 -2.761 1.00 88.75 94 MET A C 1
ATOM 713 O O . MET A 1 94 ? -11.810 7.514 -2.803 1.00 88.75 94 MET A O 1
ATOM 717 N N . SER A 1 95 ? -13.754 8.588 -2.481 1.00 89.62 95 SER A N 1
ATOM 718 C CA . SER A 1 95 ? -13.130 9.879 -2.170 1.00 89.62 95 SER A CA 1
ATOM 719 C C . SER A 1 95 ? -12.204 9.772 -0.959 1.00 89.62 95 SER A C 1
ATOM 721 O O . SER A 1 95 ? -11.098 10.306 -0.982 1.00 89.62 95 SER A O 1
ATOM 723 N N . LYS A 1 96 ? -12.629 9.047 0.085 1.00 91.69 96 LYS A N 1
ATOM 724 C CA . LYS A 1 96 ? -11.816 8.860 1.285 1.00 91.69 96 LYS A CA 1
ATOM 725 C C . LYS A 1 96 ? -10.585 8.000 1.014 1.00 91.69 96 LYS A C 1
ATOM 727 O O . LYS A 1 96 ? -9.508 8.336 1.486 1.00 91.69 96 LYS A O 1
ATOM 732 N N . LEU A 1 97 ? -10.712 6.938 0.215 1.00 91.69 97 LEU A N 1
ATOM 733 C CA . LEU A 1 97 ? -9.567 6.127 -0.219 1.00 91.69 97 LEU A CA 1
ATOM 734 C C . LEU A 1 97 ? -8.506 6.965 -0.928 1.00 91.69 97 LEU A C 1
ATOM 736 O O . LEU A 1 97 ? -7.325 6.844 -0.620 1.00 91.69 97 LEU A O 1
ATOM 740 N N . VAL A 1 98 ? -8.931 7.826 -1.850 1.00 92.31 98 VAL A N 1
ATOM 741 C CA . VAL A 1 98 ? -8.039 8.703 -2.617 1.00 92.31 98 VAL A CA 1
ATOM 742 C C . VAL A 1 98 ? -7.355 9.741 -1.726 1.00 92.31 98 VAL A C 1
ATOM 744 O O . VAL A 1 98 ? -6.206 10.092 -1.976 1.00 92.31 98 VAL A O 1
ATOM 747 N N . GLU A 1 99 ? -8.041 10.214 -0.685 1.00 91.31 99 GLU A N 1
ATOM 748 C CA . GLU A 1 99 ? -7.485 11.136 0.310 1.00 91.31 99 GLU A CA 1
ATOM 749 C C . GLU A 1 99 ? -6.396 10.472 1.166 1.00 91.31 99 GLU A C 1
ATOM 751 O O . GLU A 1 99 ? -5.353 11.074 1.418 1.00 91.31 99 GLU A O 1
ATOM 756 N N . VAL A 1 100 ? -6.635 9.241 1.633 1.00 92.69 100 VAL A N 1
ATOM 757 C CA . VAL A 1 100 ? -5.769 8.598 2.636 1.00 92.69 100 VAL A CA 1
ATOM 758 C C . VAL A 1 100 ? -4.666 7.726 2.041 1.00 92.69 100 VAL A C 1
ATOM 760 O O . VAL A 1 100 ? -3.621 7.548 2.671 1.00 92.69 100 VAL A O 1
ATOM 763 N N . CYS A 1 101 ? -4.880 7.157 0.854 1.00 93.56 101 CYS A N 1
ATOM 764 C CA . CYS A 1 101 ? -3.890 6.300 0.217 1.00 93.56 101 CYS A CA 1
ATOM 765 C C . CYS A 1 101 ? -2.824 7.158 -0.472 1.00 93.56 101 CYS A C 1
ATOM 767 O O . CYS A 1 101 ? -3.156 8.034 -1.276 1.00 93.56 101 CYS A O 1
ATOM 769 N N . PRO A 1 102 ? -1.530 6.888 -0.237 1.00 92.75 102 PRO A N 1
ATOM 770 C CA . PRO A 1 102 ? -0.471 7.504 -1.017 1.00 92.75 102 PRO A CA 1
ATOM 771 C C . PRO A 1 102 ? -0.613 7.192 -2.509 1.00 92.75 102 PRO A C 1
ATOM 773 O O . PRO A 1 102 ? -1.203 6.191 -2.917 1.00 92.75 102 PRO A O 1
ATOM 776 N N . ARG A 1 103 ? 0.006 8.027 -3.344 1.00 93.31 103 ARG A N 1
ATOM 777 C CA . ARG A 1 103 ? 0.124 7.746 -4.776 1.00 93.31 103 ARG A CA 1
ATOM 778 C C . ARG A 1 103 ? 1.089 6.598 -5.017 1.00 93.31 103 ARG A C 1
ATOM 780 O O . ARG A 1 103 ? 2.176 6.587 -4.435 1.00 93.31 103 ARG A O 1
ATOM 787 N N . LEU A 1 104 ? 0.724 5.695 -5.923 1.00 95.31 104 LEU A N 1
ATOM 788 C CA . LEU A 1 104 ? 1.606 4.613 -6.341 1.00 95.31 104 LEU A CA 1
ATOM 789 C C . LEU A 1 104 ? 2.881 5.198 -6.969 1.00 95.31 104 LEU A C 1
ATOM 791 O O . LEU A 1 104 ? 2.816 5.974 -7.921 1.00 95.31 104 LEU A O 1
ATOM 795 N N . GLN A 1 105 ? 4.038 4.857 -6.402 1.00 94.94 105 GLN A N 1
ATOM 796 C CA . GLN A 1 105 ? 5.331 5.398 -6.824 1.00 94.94 105 GLN A CA 1
ATOM 797 C C . GLN A 1 105 ? 6.006 4.502 -7.874 1.00 94.94 105 GLN A C 1
ATOM 799 O O . GLN A 1 105 ? 5.889 3.274 -7.790 1.00 94.94 105 GLN A O 1
ATOM 804 N N . PRO A 1 106 ? 6.771 5.074 -8.824 1.00 95.19 106 PRO A N 1
ATOM 805 C CA . PRO A 1 106 ? 7.602 4.286 -9.728 1.00 95.19 106 PRO A CA 1
ATOM 806 C C . PRO A 1 106 ? 8.688 3.523 -8.958 1.00 95.19 106 PRO A C 1
ATOM 808 O O . PRO A 1 106 ? 9.184 3.974 -7.919 1.00 95.19 106 PRO A O 1
ATOM 811 N N . ARG A 1 107 ? 9.087 2.359 -9.484 1.00 96.38 107 ARG A N 1
ATOM 812 C CA . ARG A 1 107 ? 10.162 1.543 -8.910 1.00 96.38 107 ARG A CA 1
ATOM 813 C C . ARG A 1 107 ? 11.400 1.596 -9.794 1.00 96.38 107 ARG A C 1
ATOM 815 O O . ARG A 1 107 ? 11.335 1.286 -10.979 1.00 96.38 107 ARG A O 1
ATOM 822 N N . TYR A 1 108 ? 12.519 1.986 -9.196 1.00 96.44 108 TYR A N 1
ATOM 823 C CA . TYR A 1 108 ? 13.804 2.075 -9.875 1.00 96.44 108 TYR A CA 1
ATOM 824 C C . TYR A 1 108 ? 14.555 0.749 -9.785 1.00 96.44 108 TYR A C 1
ATOM 826 O O . TYR A 1 108 ? 14.588 0.117 -8.728 1.00 96.44 108 TYR A O 1
ATOM 834 N N . TYR A 1 109 ? 15.191 0.374 -10.890 1.00 96.50 109 TYR A N 1
ATOM 835 C CA . TYR A 1 109 ? 16.070 -0.783 -10.992 1.00 96.50 109 TYR A CA 1
ATOM 836 C C . TYR A 1 109 ? 17.353 -0.393 -11.721 1.00 96.50 109 TYR A C 1
ATOM 838 O O . TYR A 1 109 ? 17.341 0.479 -12.591 1.00 96.50 109 TYR A O 1
ATOM 846 N N . SER A 1 110 ? 18.453 -1.057 -11.379 1.00 96.31 110 SER A N 1
ATOM 847 C CA . SER A 1 110 ? 19.707 -0.918 -12.115 1.00 96.31 110 SER A CA 1
ATOM 848 C C . SER A 1 110 ? 19.603 -1.609 -13.472 1.00 96.31 110 SER A C 1
ATOM 850 O O . SER A 1 110 ? 19.124 -2.742 -13.561 1.00 96.31 110 SER A O 1
ATOM 852 N N . ILE A 1 111 ? 20.093 -0.943 -14.517 1.00 96.69 111 ILE A N 1
ATOM 853 C CA . ILE A 1 111 ? 20.238 -1.546 -15.845 1.00 96.69 111 ILE A CA 1
ATOM 854 C C . ILE A 1 111 ? 21.276 -2.670 -15.750 1.00 96.69 111 ILE A C 1
ATOM 856 O O . ILE A 1 111 ? 22.370 -2.472 -15.226 1.00 96.69 111 ILE A O 1
ATOM 860 N N . SER A 1 112 ? 20.910 -3.847 -16.253 1.00 96.12 112 SER A N 1
ATOM 861 C CA . SER A 1 112 ? 21.739 -5.062 -16.252 1.00 96.12 112 SER A CA 1
ATOM 862 C C . SER A 1 112 ? 22.142 -5.525 -17.659 1.00 96.12 112 SER A C 1
ATOM 864 O O . SER A 1 112 ? 22.669 -6.622 -17.814 1.00 96.12 112 SER A O 1
ATOM 866 N N . SER A 1 113 ? 21.931 -4.682 -18.677 1.00 95.94 113 SER A N 1
ATOM 867 C CA . SER A 1 113 ? 22.445 -4.858 -20.041 1.00 95.94 113 SER A CA 1
ATOM 868 C C . SER A 1 113 ? 23.680 -3.988 -20.296 1.00 95.94 113 SER A C 1
ATOM 870 O O . SER A 1 113 ? 23.931 -3.006 -19.594 1.00 95.94 113 SER A O 1
ATOM 872 N N . ALA A 1 114 ? 24.448 -4.330 -21.333 1.00 95.06 114 ALA A N 1
ATOM 873 C CA . ALA A 1 114 ? 25.537 -3.501 -21.839 1.00 95.06 114 ALA A CA 1
ATOM 874 C C . ALA A 1 114 ? 25.152 -2.898 -23.196 1.00 95.06 114 ALA A C 1
ATOM 876 O O . ALA A 1 114 ? 24.821 -3.626 -24.131 1.00 95.06 114 ALA A O 1
ATOM 877 N N . GLY A 1 115 ? 25.256 -1.572 -23.331 1.00 94.31 115 GLY A N 1
ATOM 878 C CA . GLY A 1 115 ? 24.859 -0.865 -24.557 1.00 94.31 115 GLY A CA 1
ATOM 879 C C . GLY A 1 115 ? 25.648 -1.274 -25.807 1.00 94.31 115 GLY A C 1
ATOM 880 O O . GLY A 1 115 ? 25.145 -1.137 -26.914 1.00 94.31 115 GLY A O 1
ATOM 881 N N . LEU A 1 116 ? 26.858 -1.826 -25.646 1.00 95.12 116 LEU A N 1
ATOM 882 C CA . LEU A 1 116 ? 27.656 -2.325 -26.769 1.00 95.12 116 LEU A CA 1
ATOM 883 C C . LEU A 1 116 ? 27.104 -3.637 -27.351 1.00 95.12 116 LEU A C 1
ATOM 885 O O . LEU A 1 116 ? 27.161 -3.841 -28.558 1.00 95.12 116 LEU A O 1
ATOM 889 N N . THR A 1 117 ? 26.595 -4.535 -26.505 1.00 95.19 117 THR A N 1
ATOM 890 C CA . THR A 1 117 ? 26.099 -5.856 -26.930 1.00 95.19 117 THR A CA 1
ATOM 891 C C . THR A 1 117 ? 24.589 -5.882 -27.134 1.00 95.19 117 THR A C 1
ATOM 893 O O . THR A 1 117 ? 24.071 -6.794 -27.773 1.00 95.19 117 THR A O 1
ATOM 896 N N . SER A 1 118 ? 23.865 -4.917 -26.569 1.00 93.94 118 SER A N 1
ATOM 897 C CA . SER A 1 118 ? 22.404 -4.847 -26.619 1.00 93.94 118 SER A CA 1
ATOM 898 C C . SER A 1 118 ? 21.937 -3.385 -26.718 1.00 93.94 118 SER A C 1
ATOM 900 O O . SER A 1 118 ? 21.330 -2.878 -25.776 1.00 93.94 118 SER A O 1
ATOM 902 N N . PRO A 1 119 ? 22.240 -2.682 -27.829 1.00 94.19 119 PRO A N 1
ATOM 903 C CA . PRO A 1 119 ? 21.988 -1.242 -27.964 1.00 94.19 119 PRO A CA 1
ATOM 904 C C . PRO A 1 119 ? 20.501 -0.870 -27.892 1.00 94.19 119 PRO A C 1
ATOM 906 O O . PRO A 1 119 ? 20.167 0.182 -27.355 1.00 94.19 119 PRO A O 1
ATOM 909 N N . ASP A 1 120 ? 19.617 -1.757 -28.357 1.00 95.94 120 ASP A N 1
ATOM 910 C CA . ASP A 1 120 ? 18.165 -1.536 -28.400 1.00 95.94 120 ASP A CA 1
ATOM 911 C C . ASP A 1 120 ? 17.409 -2.254 -27.264 1.00 95.94 120 ASP A C 1
ATOM 913 O O . ASP A 1 120 ? 16.187 -2.394 -27.320 1.00 95.94 120 ASP A O 1
ATOM 917 N N . GLN A 1 121 ? 18.111 -2.757 -26.236 1.00 94.38 121 GLN A N 1
ATOM 918 C CA . GLN A 1 121 ? 17.486 -3.497 -25.134 1.00 94.38 121 GLN A CA 1
ATOM 919 C C . GLN A 1 121 ? 17.941 -3.014 -23.755 1.00 94.38 121 GLN A C 1
ATOM 921 O O . GLN A 1 121 ? 19.131 -2.908 -23.445 1.00 94.38 121 GLN A O 1
ATOM 926 N N . LEU A 1 122 ? 16.964 -2.824 -22.871 1.00 94.31 122 LEU A N 1
ATOM 927 C CA . LEU A 1 122 ? 17.187 -2.596 -21.449 1.00 94.31 122 LEU A CA 1
ATOM 928 C C . LEU A 1 122 ? 16.850 -3.868 -20.683 1.00 94.31 122 LEU A C 1
ATOM 930 O O . LEU A 1 122 ? 15.729 -4.365 -20.762 1.00 94.31 122 LEU A O 1
ATOM 934 N N . HIS A 1 123 ? 17.817 -4.395 -19.934 1.00 95.12 123 HIS A N 1
ATOM 935 C CA . HIS A 1 123 ? 17.587 -5.562 -19.083 1.00 95.12 123 HIS A CA 1
ATOM 936 C C . HIS A 1 123 ? 17.455 -5.136 -17.628 1.00 95.12 123 HIS A C 1
ATOM 938 O O . HIS A 1 123 ? 18.254 -4.340 -17.125 1.00 95.12 123 HIS A O 1
ATOM 944 N N . VAL A 1 124 ? 16.493 -5.727 -16.928 1.00 94.88 124 VAL A N 1
ATOM 945 C CA . VAL A 1 124 ? 16.315 -5.578 -15.483 1.00 94.88 124 VAL A CA 1
ATOM 946 C C . VAL A 1 124 ? 16.439 -6.950 -14.839 1.00 94.88 124 VAL A C 1
ATOM 948 O O . VAL A 1 124 ? 15.698 -7.868 -15.174 1.00 94.88 124 VAL A O 1
ATOM 951 N N . THR A 1 125 ? 17.346 -7.066 -13.872 1.00 95.38 125 THR A N 1
ATOM 952 C CA . THR A 1 125 ? 17.461 -8.246 -13.014 1.00 95.38 125 THR A CA 1
ATOM 953 C C . THR A 1 125 ? 16.939 -7.882 -11.631 1.00 95.38 125 THR A C 1
ATOM 955 O O . THR A 1 125 ? 17.495 -7.007 -10.967 1.00 95.38 125 THR A O 1
ATOM 958 N N . CYS A 1 126 ? 15.858 -8.522 -11.187 1.00 95.12 126 CYS A N 1
ATOM 959 C CA . CYS A 1 126 ? 15.285 -8.275 -9.867 1.00 95.12 126 CYS A CA 1
ATOM 960 C C . CYS A 1 126 ? 14.694 -9.544 -9.248 1.00 95.12 126 CYS A C 1
ATOM 962 O O . CYS A 1 126 ? 14.293 -10.471 -9.948 1.00 95.12 126 CYS A O 1
ATOM 964 N N . THR A 1 127 ? 14.630 -9.570 -7.918 1.00 96.31 127 THR A N 1
ATOM 965 C CA . THR A 1 127 ? 13.982 -10.649 -7.167 1.00 96.31 127 THR A CA 1
ATOM 966 C C . THR A 1 127 ? 12.506 -10.328 -6.963 1.00 96.31 127 THR A C 1
ATOM 968 O O . THR A 1 127 ? 12.156 -9.203 -6.595 1.00 96.31 127 THR A O 1
ATOM 971 N N . VAL A 1 128 ? 11.637 -11.325 -7.143 1.00 96.75 128 VAL A N 1
ATOM 972 C CA . VAL A 1 128 ? 10.219 -11.209 -6.780 1.00 96.75 128 VAL A CA 1
ATOM 973 C C . VAL A 1 128 ? 10.099 -11.114 -5.263 1.00 96.75 128 VAL A C 1
ATOM 975 O O . VAL A 1 128 ? 10.446 -12.050 -4.542 1.00 96.75 128 VAL A O 1
ATOM 978 N N . VAL A 1 129 ? 9.611 -9.977 -4.771 1.00 95.69 129 VAL A N 1
ATOM 979 C CA . VAL A 1 129 ? 9.397 -9.765 -3.338 1.00 95.69 129 VAL A CA 1
ATOM 980 C C . VAL A 1 129 ? 8.150 -10.526 -2.904 1.00 95.69 129 VAL A C 1
ATOM 982 O O . VAL A 1 129 ? 7.045 -10.218 -3.352 1.00 95.69 129 VAL A O 1
ATOM 985 N N . ARG A 1 130 ? 8.333 -11.499 -2.010 1.00 94.88 130 ARG A N 1
ATOM 986 C CA . ARG A 1 130 ? 7.255 -12.213 -1.325 1.00 94.88 130 ARG A CA 1
ATOM 987 C C . ARG A 1 130 ? 7.579 -12.348 0.148 1.00 94.88 130 ARG A C 1
ATOM 989 O O . ARG A 1 130 ? 8.614 -12.908 0.502 1.00 94.88 130 ARG A O 1
ATOM 996 N N . GLU A 1 131 ? 6.687 -11.874 1.003 1.00 90.69 131 GLU A N 1
ATOM 997 C CA . GLU A 1 131 ? 6.880 -11.916 2.449 1.00 90.69 131 GLU A CA 1
ATOM 998 C C . GLU A 1 131 ? 5.643 -12.460 3.150 1.00 90.69 131 GLU A C 1
ATOM 1000 O O . GLU A 1 131 ? 4.515 -12.171 2.765 1.00 90.69 131 GLU A O 1
ATOM 1005 N N . LYS A 1 132 ? 5.842 -13.240 4.212 1.00 90.12 132 LYS A N 1
ATOM 1006 C CA . LYS A 1 132 ? 4.728 -13.664 5.061 1.00 90.12 132 LYS A CA 1
ATOM 1007 C C . LYS A 1 132 ? 4.253 -12.479 5.903 1.00 90.12 132 LYS A C 1
ATOM 1009 O O . LYS A 1 132 ? 5.071 -11.804 6.531 1.00 90.12 132 LYS A O 1
ATOM 1014 N N . GLN A 1 133 ? 2.945 -12.266 5.921 1.00 85.00 133 GLN A N 1
ATOM 1015 C CA . GLN A 1 133 ? 2.251 -11.304 6.772 1.00 85.00 133 GLN A CA 1
ATOM 1016 C C . GLN A 1 133 ? 1.451 -12.029 7.857 1.00 85.00 133 GLN A C 1
ATOM 1018 O O . GLN A 1 133 ? 1.382 -13.263 7.909 1.00 85.00 133 GLN A O 1
ATOM 1023 N N . TYR A 1 134 ? 0.855 -11.241 8.748 1.00 83.19 134 TYR A N 1
ATOM 1024 C CA . TYR A 1 134 ? -0.113 -11.726 9.717 1.00 83.19 134 TYR A CA 1
ATOM 1025 C C . TYR A 1 134 ? -1.257 -12.523 9.067 1.00 83.19 134 TYR A C 1
ATOM 1027 O O . TYR A 1 134 ? -1.590 -12.345 7.895 1.00 83.19 134 TYR A O 1
ATOM 1035 N N . GLY A 1 135 ? -1.840 -13.449 9.831 1.00 81.38 135 GLY A N 1
ATOM 1036 C CA . GLY A 1 135 ? -2.988 -14.240 9.379 1.00 81.38 135 GLY A CA 1
ATOM 1037 C C . GLY A 1 135 ?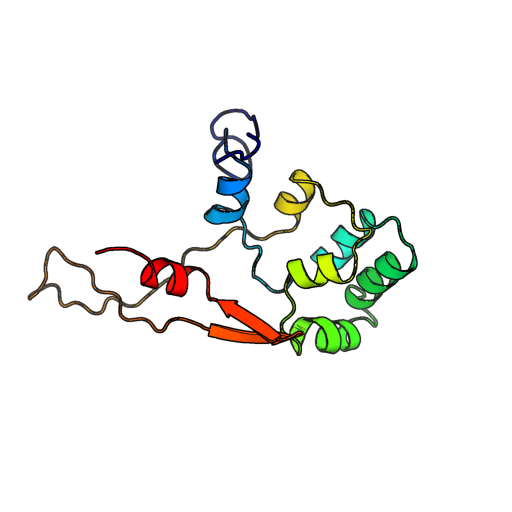 -2.681 -15.227 8.247 1.00 81.38 135 GLY A C 1
ATOM 1038 O O . GLY A 1 135 ? -3.601 -15.725 7.611 1.00 81.38 135 GLY A O 1
ATOM 1039 N N . GLY A 1 136 ? -1.403 -15.511 7.964 1.00 84.62 136 GLY A N 1
ATOM 1040 C CA . GLY A 1 136 ? -1.004 -16.440 6.901 1.00 84.62 136 GLY A CA 1
ATOM 1041 C C . GLY A 1 136 ? -1.073 -15.852 5.489 1.00 84.62 136 GLY A C 1
ATOM 1042 O O . GLY A 1 136 ? -0.827 -16.575 4.522 1.00 84.62 136 GLY A O 1
ATOM 1043 N N . ARG A 1 137 ? -1.361 -14.551 5.355 1.00 85.94 137 ARG A N 1
ATOM 1044 C CA . ARG A 1 137 ? -1.310 -13.850 4.070 1.00 85.94 137 ARG A CA 1
ATOM 1045 C C . ARG A 1 137 ? 0.128 -13.737 3.574 1.00 85.94 137 ARG A C 1
ATOM 1047 O O . ARG A 1 137 ? 1.088 -13.743 4.349 1.00 85.94 137 ARG A O 1
ATOM 1054 N N . VAL A 1 138 ? 0.272 -13.623 2.260 1.00 90.69 138 VAL A N 1
ATOM 1055 C CA . VAL A 1 138 ? 1.555 -13.369 1.607 1.00 90.69 138 VAL A CA 1
ATOM 1056 C C . VAL A 1 138 ? 1.481 -12.003 0.951 1.00 90.69 138 VAL A C 1
ATOM 1058 O O . VAL A 1 138 ? 0.669 -11.785 0.056 1.00 90.69 138 VAL A O 1
ATOM 1061 N N . PHE A 1 139 ? 2.347 -11.102 1.397 1.00 90.75 139 PHE A N 1
ATOM 1062 C CA . PHE A 1 139 ? 2.612 -9.856 0.705 1.00 90.75 139 PHE A CA 1
ATOM 1063 C C . PHE A 1 139 ? 3.355 -10.160 -0.590 1.00 90.75 139 PHE A C 1
ATOM 1065 O O . PHE A 1 139 ? 4.408 -10.801 -0.560 1.00 90.75 139 PHE A O 1
ATOM 1072 N N . GLU A 1 140 ? 2.843 -9.660 -1.707 1.00 93.44 140 GLU A N 1
ATOM 1073 C CA . GLU A 1 140 ? 3.539 -9.658 -2.988 1.00 93.44 140 GLU A CA 1
ATOM 1074 C C . GLU A 1 140 ? 3.958 -8.223 -3.318 1.00 93.44 140 GLU A C 1
ATOM 1076 O O . GLU A 1 140 ? 3.125 -7.319 -3.390 1.00 93.44 140 GLU A O 1
ATOM 1081 N N . GLY A 1 141 ? 5.254 -7.991 -3.536 1.00 94.50 141 GLY A N 1
ATOM 1082 C CA . GLY A 1 141 ? 5.730 -6.666 -3.919 1.00 94.50 141 GLY A CA 1
ATOM 1083 C C . GLY A 1 141 ? 5.160 -6.266 -5.275 1.00 94.50 141 GLY A C 1
ATOM 1084 O O . GLY A 1 141 ? 5.329 -7.002 -6.249 1.00 94.50 141 GLY A O 1
ATOM 1085 N N . VAL A 1 142 ? 4.526 -5.093 -5.339 1.00 95.50 142 VAL A N 1
ATOM 1086 C CA . VAL A 1 142 ? 3.732 -4.632 -6.492 1.00 95.50 142 VAL A CA 1
ATOM 1087 C C . VAL A 1 142 ? 4.502 -4.747 -7.812 1.00 95.50 142 VAL A C 1
ATOM 1089 O O . VAL A 1 142 ? 4.135 -5.534 -8.682 1.00 95.50 142 VAL A O 1
ATOM 1092 N N . CYS A 1 143 ? 5.609 -4.009 -7.954 1.00 96.31 143 CYS A N 1
ATOM 1093 C CA . CYS A 1 143 ? 6.331 -3.918 -9.226 1.00 96.31 143 CYS A CA 1
ATOM 1094 C C . CYS A 1 143 ? 7.043 -5.226 -9.610 1.00 96.31 143 CYS A C 1
ATOM 1096 O O . CYS A 1 143 ? 6.918 -5.677 -10.745 1.00 96.31 143 CYS A O 1
ATOM 1098 N N . SER A 1 144 ? 7.732 -5.882 -8.669 1.00 96.38 144 SER A N 1
ATOM 1099 C CA . SER A 1 144 ? 8.454 -7.129 -8.961 1.00 96.38 144 SER A CA 1
ATOM 1100 C C . SER A 1 144 ? 7.509 -8.264 -9.358 1.00 96.38 144 SER A C 1
ATOM 1102 O O . SER A 1 144 ? 7.826 -9.060 -10.237 1.00 96.38 144 SER A O 1
ATOM 1104 N N . THR A 1 145 ? 6.332 -8.326 -8.730 1.00 96.38 145 THR A N 1
ATOM 1105 C CA . THR A 1 145 ? 5.316 -9.333 -9.052 1.00 96.38 145 THR A CA 1
ATOM 1106 C C . THR A 1 145 ? 4.650 -9.025 -10.384 1.00 96.38 145 THR A C 1
ATOM 1108 O O . THR A 1 145 ? 4.467 -9.939 -11.185 1.00 96.38 145 THR A O 1
ATOM 1111 N N . TYR A 1 146 ? 4.337 -7.753 -10.647 1.00 95.44 146 TYR A N 1
ATOM 1112 C CA . TYR A 1 146 ? 3.825 -7.314 -11.943 1.00 95.44 146 TYR A CA 1
ATOM 1113 C C . TYR A 1 146 ? 4.769 -7.717 -13.080 1.00 95.44 146 TYR A C 1
ATOM 1115 O O . TYR A 1 146 ? 4.346 -8.433 -13.980 1.00 95.44 146 TYR A O 1
ATOM 1123 N N . ILE A 1 147 ? 6.058 -7.363 -12.987 1.00 94.56 147 ILE A N 1
ATOM 1124 C CA . ILE A 1 147 ? 7.063 -7.707 -14.006 1.00 94.56 147 ILE A CA 1
ATOM 1125 C C . ILE A 1 147 ? 7.172 -9.227 -14.185 1.00 94.56 147 ILE A C 1
ATOM 1127 O O . ILE A 1 147 ? 7.229 -9.694 -15.315 1.00 94.56 147 ILE A O 1
ATOM 1131 N N . SER A 1 148 ? 7.131 -10.015 -13.103 1.00 94.81 148 SER A N 1
ATOM 1132 C CA . SER A 1 148 ? 7.216 -11.484 -13.196 1.00 94.81 148 SER A CA 1
ATOM 1133 C C . SER A 1 148 ? 6.041 -12.157 -13.916 1.00 94.81 148 SER A C 1
ATOM 1135 O O . SER A 1 148 ? 6.151 -13.322 -14.289 1.00 94.81 148 SER A O 1
ATOM 1137 N N . LYS A 1 149 ? 4.914 -11.449 -14.067 1.00 94.31 149 LYS A N 1
ATOM 1138 C CA . LYS A 1 149 ? 3.693 -11.926 -14.732 1.00 94.31 149 LYS A CA 1
ATOM 1139 C C . LYS A 1 149 ? 3.532 -11.360 -16.147 1.00 94.31 149 LYS A C 1
ATOM 1141 O O . LYS A 1 149 ? 2.555 -11.699 -16.805 1.00 94.31 149 LYS A O 1
ATOM 1146 N N . LEU A 1 150 ? 4.433 -10.484 -16.598 1.00 91.56 150 LEU A N 1
ATOM 1147 C CA . LEU A 1 150 ? 4.414 -9.996 -17.973 1.00 91.56 150 LEU A CA 1
ATOM 1148 C C . LEU A 1 150 ? 4.870 -11.113 -18.910 1.00 91.56 150 LEU A C 1
ATOM 1150 O O . LEU A 1 150 ? 5.921 -11.718 -18.698 1.00 91.56 150 LEU A O 1
ATOM 1154 N N . GLU A 1 151 ? 4.080 -11.368 -19.947 1.00 77.94 151 GLU A N 1
ATOM 1155 C CA . GLU A 1 151 ? 4.522 -12.173 -21.081 1.00 77.94 151 GLU A CA 1
ATOM 1156 C C . GLU A 1 151 ? 5.527 -11.349 -21.897 1.00 77.94 151 GLU A C 1
ATOM 1158 O O . GLU A 1 151 ? 5.321 -10.150 -22.114 1.00 77.94 151 GLU A O 1
ATOM 1163 N N . VAL A 1 152 ? 6.636 -11.983 -22.283 1.00 64.56 152 VAL A N 1
ATOM 1164 C CA . VAL A 1 152 ? 7.732 -11.383 -23.061 1.00 64.56 152 VAL A CA 1
ATOM 1165 C C . VAL A 1 152 ? 7.692 -11.917 -24.480 1.00 64.56 152 VAL A C 1
ATOM 1167 O O . VAL A 1 152 ? 7.553 -13.154 -24.621 1.00 64.56 152 VAL A O 1
#

Mean predicted aligned error: 4.7 Å

pLDDT: mean 92.39, std 5.84, range [53.66, 98.12]

InterPro domains:
  IPR003097 Sulfite reductase [NADPH] flavoprotein alpha-component-like, FAD-binding [PF00667] (13-146)
  IPR017938 Riboflavin synthase-like beta-barrel [SSF63380] (11-151)
  IPR023173 NADPH-cytochrome p450 reductase, FAD-binding, alpha-helical domain superfamily [G3DSA:1.20.990.10] (16-105)

Organism: Hemiselmis andersenii (NCBI:txid464988)

Sequence (152 aa):
DDWVRVEGEPGEGPFPNPATVGEILTRFLDISGLPKPEVLESLAGSCPDQDQRNLLLGMASRATGHALYDGFMVKQKRGLIEVLDECPSLQLTMSKLVEVCPRLQPRYYSISSAGLTSPDQLHVTCTVVREKQYGGRVFEGVCSTYISKLEV

Foldseek 3Di:
DPFDWDADDAPDDQDGPGDTPCCCPQAWFDQQQQFALVLLQLQLVQQPDPVLSCLSPCCSDPVHNPVVVCVPPVVQVDTPVVNCVSRVRGDDDPVSRSVRTDTDDDDDFDFPDDCVVCVPDTDGDDDFDWDAGPPRDIDTDSPSVVVVPDDD